Protein AF-A0A3A6N0L5-F1 (afdb_monomer)

Secondary structure (DSSP, 8-state):
-------TTTTTS-TT-GGGGS-TTTHHHHHHHHHHHHHHHHHHHHHHHHHHHHHHHHHHHHHHS----------------------GGGGS--

Structure (mmCIF, N/CA/C/O backbone):
data_AF-A0A3A6N0L5-F1
#
_entry.id   AF-A0A3A6N0L5-F1
#
loop_
_atom_site.group_PDB
_atom_site.id
_atom_site.type_symbol
_atom_site.label_atom_id
_atom_site.label_alt_id
_atom_site.label_comp_id
_atom_site.label_asym_id
_atom_site.label_entity_id
_atom_site.label_seq_id
_atom_site.pdbx_PDB_ins_code
_atom_site.Cartn_x
_atom_site.Cartn_y
_atom_site.Cartn_z
_atom_site.occupancy
_atom_site.B_iso_or_equiv
_atom_site.auth_seq_id
_atom_site.auth_comp_id
_atom_site.auth_asym_id
_atom_site.auth_atom_id
_atom_site.pdbx_PDB_model_num
ATOM 1 N N . MET A 1 1 ? 32.586 -14.638 -23.689 1.00 42.38 1 MET A N 1
ATOM 2 C CA . MET A 1 1 ? 31.280 -14.070 -24.098 1.00 42.38 1 MET A CA 1
ATOM 3 C C . MET A 1 1 ? 31.144 -12.682 -23.485 1.00 42.38 1 MET A C 1
ATOM 5 O O . MET A 1 1 ? 31.077 -12.568 -22.269 1.00 42.38 1 MET A O 1
ATOM 9 N N . VAL A 1 2 ? 31.207 -11.632 -24.305 1.00 38.88 2 VAL A N 1
ATOM 10 C CA . VAL A 1 2 ? 31.141 -10.230 -23.860 1.00 38.88 2 VAL A CA 1
ATOM 11 C C . VAL A 1 2 ? 29.683 -9.893 -23.532 1.00 38.88 2 VAL A C 1
ATOM 13 O O . VAL A 1 2 ? 28.854 -9.839 -24.437 1.00 38.88 2 VAL A O 1
ATOM 16 N N . ARG A 1 3 ? 29.349 -9.697 -22.250 1.00 47.28 3 ARG A N 1
ATOM 17 C CA . ARG A 1 3 ? 27.988 -9.340 -21.807 1.00 47.28 3 ARG A CA 1
ATOM 18 C C . ARG A 1 3 ? 27.738 -7.847 -22.043 1.00 47.28 3 ARG A C 1
ATOM 20 O O . ARG A 1 3 ? 27.867 -7.026 -21.141 1.00 47.28 3 ARG A O 1
ATOM 27 N N . LYS A 1 4 ? 27.452 -7.487 -23.295 1.00 42.94 4 LYS A N 1
ATOM 28 C CA . LYS A 1 4 ? 27.046 -6.131 -23.688 1.00 42.94 4 LYS A CA 1
ATOM 29 C C . LYS A 1 4 ? 25.655 -5.833 -23.109 1.00 42.94 4 LYS A C 1
ATOM 31 O O . LYS A 1 4 ? 24.680 -6.425 -23.550 1.00 42.94 4 LYS A O 1
ATOM 36 N N . GLY A 1 5 ? 25.585 -4.885 -22.172 1.00 50.38 5 GLY A N 1
ATOM 37 C CA . GLY A 1 5 ? 24.371 -4.104 -21.905 1.00 50.38 5 GLY A CA 1
ATOM 38 C C . GLY A 1 5 ? 23.359 -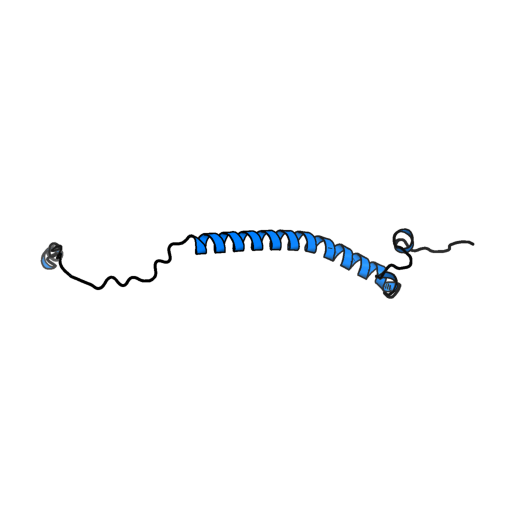4.651 -20.894 1.00 50.38 5 GLY A C 1
ATOM 39 O O . GLY A 1 5 ? 22.174 -4.424 -21.109 1.00 50.38 5 GLY A O 1
ATOM 40 N N . LEU A 1 6 ? 23.774 -5.307 -19.799 1.00 52.16 6 LEU A N 1
ATOM 41 C CA . LEU A 1 6 ? 22.829 -5.566 -18.698 1.00 52.16 6 LEU A CA 1
ATOM 42 C C . LEU A 1 6 ? 22.336 -4.229 -18.123 1.00 52.16 6 LEU A C 1
ATOM 44 O O . LEU A 1 6 ? 23.123 -3.412 -17.631 1.00 52.16 6 LEU A O 1
ATOM 48 N N . LYS A 1 7 ? 21.026 -3.998 -18.199 1.00 63.38 7 LYS A N 1
ATOM 49 C CA . LYS A 1 7 ? 20.364 -2.861 -17.560 1.00 63.38 7 LYS A CA 1
ATOM 50 C C . LYS A 1 7 ? 20.382 -3.098 -16.048 1.00 63.38 7 LYS A C 1
ATOM 52 O O . LYS A 1 7 ? 20.404 -4.229 -15.580 1.00 63.38 7 LYS A O 1
ATOM 57 N N . ARG A 1 8 ? 20.372 -2.025 -15.251 1.00 64.56 8 ARG A N 1
ATOM 58 C CA . ARG A 1 8 ? 20.532 -2.072 -13.778 1.00 64.56 8 ARG A CA 1
ATOM 59 C C . ARG A 1 8 ? 19.633 -3.091 -13.053 1.00 64.56 8 ARG A C 1
ATOM 61 O O . ARG A 1 8 ? 20.038 -3.598 -12.015 1.00 64.56 8 ARG A O 1
ATOM 68 N N . LEU A 1 9 ? 18.443 -3.375 -13.586 1.00 60.62 9 LEU A N 1
ATOM 69 C CA . LEU A 1 9 ? 17.502 -4.356 -13.030 1.00 60.62 9 LEU A CA 1
ATOM 70 C C . LEU A 1 9 ? 17.965 -5.810 -13.232 1.00 60.62 9 LEU A C 1
ATOM 72 O O . LEU A 1 9 ? 17.759 -6.629 -12.342 1.00 60.62 9 LEU A O 1
ATOM 76 N N . ASP A 1 10 ? 18.654 -6.107 -14.338 1.00 61.25 10 ASP A N 1
ATOM 77 C CA . ASP A 1 10 ? 19.158 -7.448 -14.681 1.00 61.25 10 ASP A CA 1
ATOM 78 C C . ASP A 1 10 ? 20.260 -7.913 -13.709 1.00 61.25 10 ASP A C 1
ATOM 80 O O . ASP A 1 10 ? 20.568 -9.095 -13.612 1.00 61.25 10 ASP A O 1
ATOM 84 N N . LEU A 1 11 ? 20.882 -6.971 -12.990 1.00 64.81 11 LEU A N 1
ATOM 85 C CA . LEU A 1 11 ? 21.925 -7.241 -11.996 1.00 64.81 11 LEU A CA 1
ATOM 86 C C . LEU A 1 11 ? 21.365 -7.690 -10.639 1.00 64.81 11 LEU A C 1
ATOM 88 O O . LEU A 1 11 ? 22.098 -8.293 -9.861 1.00 64.81 11 LEU A O 1
ATOM 92 N N . TRP A 1 12 ? 20.107 -7.357 -10.334 1.00 70.69 12 TRP A N 1
ATOM 93 C CA . TRP A 1 12 ? 19.526 -7.522 -8.993 1.00 70.69 12 TRP A CA 1
ATOM 94 C C . TRP A 1 12 ? 18.341 -8.486 -8.951 1.00 70.69 12 TRP A C 1
ATOM 96 O O . TRP A 1 12 ? 17.980 -8.955 -7.874 1.00 70.69 12 TRP A O 1
ATOM 106 N N . LEU A 1 13 ? 17.723 -8.772 -10.096 1.00 77.69 13 LEU A N 1
ATOM 107 C CA . LEU A 1 13 ? 16.541 -9.620 -10.182 1.00 77.69 13 LEU A CA 1
ATOM 108 C C . LEU A 1 13 ? 16.890 -10.942 -10.861 1.00 77.69 13 LEU A C 1
ATOM 110 O O . LEU A 1 13 ? 17.647 -10.980 -11.828 1.00 77.69 13 LEU A O 1
ATOM 114 N N . THR A 1 14 ? 16.329 -12.032 -10.344 1.00 80.19 14 THR A N 1
ATOM 115 C CA . THR A 1 14 ? 16.484 -13.365 -10.933 1.00 80.19 14 THR A CA 1
ATOM 116 C C . THR A 1 14 ? 15.814 -13.435 -12.304 1.00 80.19 14 THR A C 1
ATOM 118 O O . THR A 1 14 ? 14.865 -12.705 -12.581 1.00 80.19 14 THR A O 1
ATOM 121 N N . GLU A 1 15 ? 16.271 -14.344 -13.165 1.00 74.69 15 GL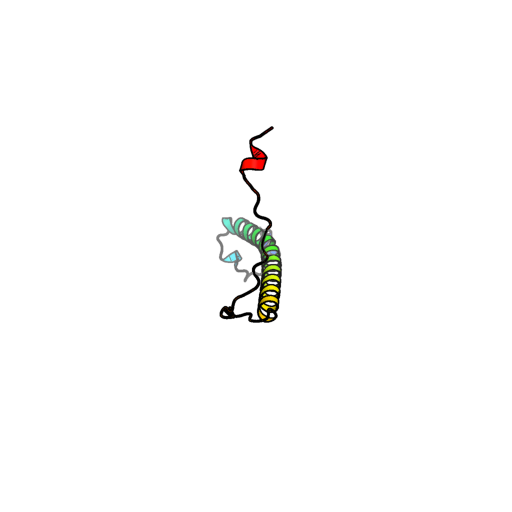U A N 1
ATOM 122 C CA . GLU A 1 15 ? 15.727 -14.526 -14.524 1.00 74.69 15 GLU A CA 1
ATOM 123 C C . GLU A 1 15 ? 14.238 -14.926 -14.532 1.00 74.69 15 GLU A C 1
ATOM 125 O O . GLU A 1 15 ? 13.535 -14.661 -15.499 1.00 74.69 15 GLU A O 1
ATOM 130 N N . ASN A 1 16 ? 13.730 -15.475 -13.422 1.00 80.75 16 ASN A N 1
ATOM 131 C CA . ASN A 1 16 ? 12.323 -15.859 -13.241 1.00 80.75 16 ASN A CA 1
ATOM 132 C C . ASN A 1 16 ? 11.454 -14.751 -12.613 1.00 80.75 16 ASN A C 1
ATOM 134 O O . AS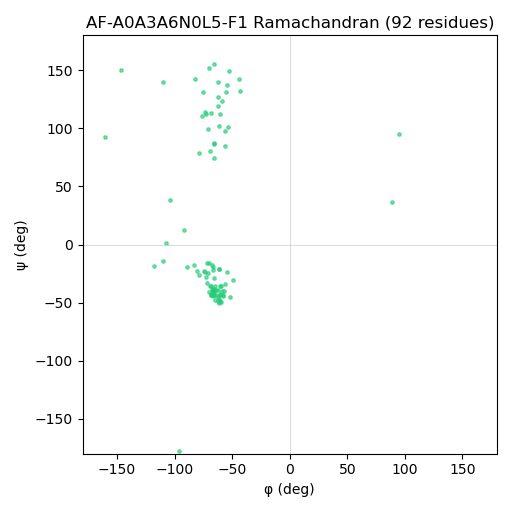N A 1 16 ? 10.358 -15.019 -12.124 1.00 80.75 16 ASN A O 1
ATOM 138 N N . HIS A 1 17 ? 11.947 -13.515 -12.532 1.00 81.62 17 HIS A N 1
ATOM 139 C CA . HIS A 1 17 ? 11.198 -12.431 -11.909 1.00 81.62 17 HIS A CA 1
ATOM 140 C C . HIS A 1 17 ? 10.058 -11.940 -12.820 1.00 81.62 17 HIS A C 1
ATOM 142 O O . HIS A 1 17 ? 10.285 -11.596 -13.976 1.00 81.62 17 HIS A O 1
ATOM 148 N N . TRP A 1 18 ? 8.844 -11.805 -12.275 1.00 88.00 18 TRP A N 1
ATOM 149 C CA . TRP A 1 18 ? 7.627 -11.404 -13.011 1.00 88.00 18 TRP A CA 1
ATOM 150 C C . TRP A 1 18 ? 7.760 -10.084 -13.796 1.00 88.00 18 TRP A C 1
ATOM 152 O O . TRP A 1 18 ? 7.051 -9.839 -14.767 1.00 88.00 18 TRP A O 1
ATOM 162 N N . ILE A 1 19 ? 8.686 -9.203 -13.395 1.00 85.06 19 ILE A N 1
ATOM 163 C CA . ILE A 1 19 ? 8.946 -7.935 -14.101 1.00 85.06 19 ILE A CA 1
ATOM 164 C C . ILE A 1 19 ? 9.414 -8.161 -15.547 1.00 85.06 19 ILE A C 1
ATOM 166 O O . ILE A 1 19 ? 9.319 -7.253 -16.371 1.00 85.06 19 ILE A O 1
ATOM 170 N N . TRP A 1 20 ? 9.940 -9.347 -15.863 1.00 85.44 20 TRP A N 1
ATOM 171 C CA . TRP A 1 20 ? 10.407 -9.681 -17.203 1.00 85.44 20 TRP A CA 1
ATOM 172 C C . TRP A 1 20 ? 9.266 -9.943 -18.184 1.00 85.44 20 TRP A C 1
ATOM 174 O O . TRP A 1 20 ? 9.449 -9.684 -19.375 1.00 85.44 20 TRP A O 1
ATOM 184 N N . ASP A 1 21 ? 8.077 -10.295 -17.689 1.00 88.06 21 ASP A N 1
ATOM 185 C CA . ASP A 1 21 ? 6.853 -10.411 -18.492 1.00 88.06 21 ASP A CA 1
ATOM 186 C C . ASP A 1 21 ? 6.338 -9.037 -18.967 1.00 88.06 21 ASP A C 1
ATOM 188 O O . ASP A 1 21 ? 5.539 -8.931 -19.896 1.00 88.06 21 ASP A O 1
ATOM 192 N N . VAL A 1 22 ? 6.820 -7.951 -18.353 1.00 86.44 22 VAL A N 1
ATOM 193 C CA . VAL A 1 22 ? 6.478 -6.574 -18.726 1.00 86.44 22 VAL A CA 1
ATOM 194 C C . VAL A 1 22 ? 7.338 -6.122 -19.920 1.00 86.44 22 VAL A C 1
ATOM 196 O O . VAL A 1 22 ? 8.540 -6.410 -19.949 1.00 86.44 22 VAL A O 1
ATOM 199 N N . PRO A 1 23 ? 6.793 -5.346 -20.881 1.00 87.19 23 PRO A N 1
ATOM 200 C CA . PRO A 1 23 ? 7.562 -4.811 -22.005 1.00 87.19 23 PRO A CA 1
ATOM 201 C C . PRO A 1 23 ? 8.802 -4.022 -21.567 1.00 87.19 23 PRO A C 1
ATOM 203 O O . PRO A 1 23 ? 8.738 -3.192 -20.657 1.00 87.19 23 PRO A O 1
ATOM 206 N N . GLU A 1 24 ? 9.930 -4.239 -22.249 1.00 78.38 24 GLU A N 1
ATOM 207 C CA . GLU A 1 24 ? 11.261 -3.767 -21.837 1.00 78.38 24 GLU A CA 1
ATOM 208 C C . GLU A 1 24 ? 11.354 -2.244 -21.613 1.00 78.38 24 GLU A C 1
ATOM 210 O O . GLU A 1 24 ? 12.041 -1.794 -20.696 1.00 78.38 24 GLU A O 1
ATOM 215 N N . GLY A 1 25 ? 10.619 -1.443 -22.393 1.00 82.56 25 GLY A N 1
ATOM 216 C CA . GLY A 1 25 ? 10.557 0.017 -22.239 1.00 82.56 25 GLY A CA 1
ATOM 217 C C . GLY A 1 25 ? 9.773 0.502 -21.011 1.00 82.56 25 GLY A C 1
ATOM 218 O O . GLY A 1 25 ? 9.922 1.650 -20.600 1.00 82.56 25 GLY A O 1
ATOM 219 N N . SER A 1 26 ? 8.962 -0.362 -20.397 1.00 84.06 26 SER A N 1
ATOM 220 C CA . SER A 1 26 ? 8.060 -0.016 -19.290 1.00 84.06 26 SER A CA 1
ATOM 221 C C . SER A 1 26 ? 8.483 -0.610 -17.946 1.00 84.06 26 SER A C 1
ATOM 223 O O . SER A 1 26 ? 8.004 -0.148 -16.911 1.00 84.06 26 SER A O 1
ATOM 225 N N . ARG A 1 27 ? 9.405 -1.583 -17.927 1.00 86.94 27 ARG A N 1
ATOM 226 C CA . ARG A 1 27 ? 9.845 -2.295 -16.708 1.00 86.94 27 ARG A CA 1
ATOM 227 C C . ARG A 1 27 ? 10.272 -1.358 -15.582 1.00 86.94 27 ARG A C 1
ATOM 229 O O . ARG A 1 27 ? 9.829 -1.524 -14.454 1.00 86.94 27 ARG A O 1
ATOM 236 N N . THR A 1 28 ? 11.065 -0.330 -15.887 1.00 82.31 28 THR A N 1
ATOM 237 C CA . THR A 1 28 ? 11.528 0.650 -14.888 1.00 82.31 28 THR A CA 1
ATOM 238 C C . THR A 1 28 ? 10.375 1.454 -14.288 1.00 82.31 28 THR A C 1
ATOM 240 O O . THR A 1 28 ? 10.361 1.710 -13.087 1.00 82.31 28 THR A O 1
ATOM 243 N N . VAL A 1 29 ? 9.390 1.834 -15.107 1.00 85.31 29 VAL A N 1
ATOM 244 C CA . VAL A 1 29 ? 8.207 2.581 -14.652 1.00 85.31 29 VAL A CA 1
ATOM 245 C C . VAL A 1 29 ? 7.336 1.698 -13.763 1.00 85.31 29 VAL A C 1
ATOM 247 O O . VAL A 1 29 ? 6.889 2.143 -12.709 1.00 85.31 29 VAL A O 1
ATOM 250 N N . VAL A 1 30 ? 7.129 0.441 -14.158 1.00 85.12 30 VAL A N 1
ATOM 251 C CA . VAL A 1 30 ? 6.362 -0.528 -13.370 1.00 85.12 30 VAL A CA 1
ATOM 252 C C . VAL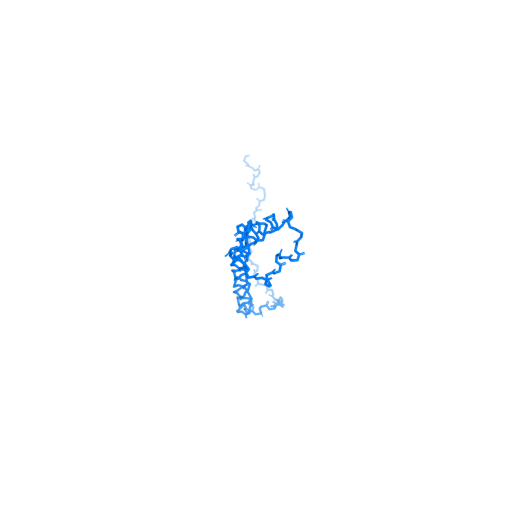 A 1 30 ? 7.071 -0.830 -12.050 1.00 85.12 30 VAL A C 1
ATOM 254 O O . VAL A 1 30 ? 6.445 -0.722 -11.002 1.00 85.12 30 VAL A O 1
ATOM 257 N N . ALA A 1 31 ? 8.375 -1.111 -12.071 1.00 83.69 31 ALA A N 1
ATOM 258 C CA . ALA A 1 31 ? 9.159 -1.355 -10.862 1.00 83.69 31 ALA A CA 1
ATOM 259 C C . ALA A 1 31 ? 9.109 -0.161 -9.897 1.00 83.69 31 ALA A C 1
ATOM 261 O O . ALA A 1 31 ? 8.894 -0.345 -8.702 1.00 83.69 31 ALA A O 1
ATOM 262 N N . LYS A 1 32 ? 9.234 1.069 -10.417 1.00 83.88 32 LYS A N 1
ATOM 263 C CA . LYS A 1 32 ? 9.119 2.288 -9.610 1.00 83.88 32 LYS A CA 1
ATOM 264 C C . LYS A 1 32 ? 7.741 2.407 -8.956 1.00 83.88 32 LYS A C 1
ATOM 266 O O . LYS A 1 32 ? 7.678 2.584 -7.747 1.00 83.88 32 LYS A O 1
ATOM 271 N N . LYS A 1 33 ? 6.657 2.226 -9.719 1.00 85.56 33 LYS A N 1
ATOM 272 C CA . LYS A 1 33 ? 5.287 2.246 -9.177 1.00 85.56 33 LYS A CA 1
ATOM 273 C C . LYS A 1 33 ? 5.075 1.183 -8.101 1.00 85.56 33 LYS A C 1
ATOM 275 O O . LYS A 1 33 ? 4.442 1.451 -7.093 1.00 85.56 33 LYS A O 1
ATOM 280 N N . TRP A 1 34 ? 5.621 -0.014 -8.288 1.00 81.62 34 TRP A N 1
ATOM 281 C CA . TRP A 1 34 ? 5.520 -1.088 -7.300 1.00 81.62 34 TRP A CA 1
ATOM 282 C C . TRP A 1 34 ? 6.281 -0.793 -6.006 1.00 81.62 34 TRP A C 1
ATOM 284 O O . TRP A 1 34 ? 5.785 -1.095 -4.924 1.00 81.62 34 TRP A O 1
ATOM 294 N N . LEU A 1 35 ? 7.458 -0.174 -6.100 1.00 78.25 35 LEU A N 1
ATOM 295 C CA . LEU A 1 35 ? 8.194 0.297 -4.925 1.00 78.25 35 LEU A CA 1
ATOM 296 C C . LEU A 1 35 ? 7.448 1.434 -4.216 1.00 78.25 35 LEU A C 1
ATOM 298 O O . LEU A 1 35 ? 7.374 1.446 -2.991 1.00 78.25 35 LEU A O 1
ATOM 302 N N . GLU A 1 36 ? 6.842 2.345 -4.978 1.00 80.75 36 GLU A N 1
ATOM 303 C CA . GLU A 1 36 ? 5.992 3.415 -4.448 1.00 80.75 36 GLU A CA 1
ATOM 304 C C . GLU A 1 36 ? 4.712 2.885 -3.792 1.00 80.75 36 GLU A C 1
ATOM 306 O O . GLU A 1 36 ? 4.230 3.521 -2.866 1.00 80.75 36 GLU A O 1
ATOM 311 N N . LEU A 1 37 ? 4.179 1.736 -4.226 1.00 73.44 37 LEU A N 1
ATOM 312 C CA . LEU A 1 37 ? 3.008 1.083 -3.625 1.00 73.44 37 LEU A CA 1
ATOM 313 C C . LEU A 1 37 ? 3.331 0.313 -2.338 1.00 73.44 37 LEU A C 1
ATOM 315 O O . LEU A 1 37 ? 2.455 0.189 -1.489 1.00 73.44 37 LEU A O 1
ATOM 319 N N . LYS A 1 38 ? 4.570 -0.162 -2.154 1.00 65.62 38 LYS A N 1
ATOM 320 C CA . LYS A 1 38 ? 4.970 -0.851 -0.914 1.00 65.62 38 LYS A CA 1
ATOM 321 C C . LYS A 1 38 ? 5.026 0.070 0.308 1.00 65.62 38 LYS A C 1
ATOM 323 O O . LYS A 1 38 ? 4.674 -0.345 1.406 1.00 65.62 38 LYS A O 1
ATOM 328 N N . ALA A 1 39 ? 5.440 1.322 0.128 1.00 60.94 39 ALA A N 1
ATOM 329 C CA . ALA A 1 39 ? 5.483 2.296 1.219 1.00 60.94 39 ALA A CA 1
ATOM 330 C C . ALA A 1 39 ? 4.099 2.590 1.853 1.00 60.94 39 ALA A C 1
ATOM 332 O O . ALA A 1 39 ? 3.987 2.575 3.077 1.00 60.94 39 ALA A O 1
ATOM 333 N N . PRO A 1 40 ? 3.018 2.836 1.086 1.00 67.88 40 PRO A N 1
ATOM 334 C CA . PRO A 1 40 ? 1.697 3.059 1.656 1.00 67.88 40 PRO A CA 1
ATOM 335 C C . PRO A 1 40 ? 1.040 1.782 2.192 1.00 67.88 40 PRO A C 1
ATOM 337 O O . PRO A 1 40 ? 0.185 1.907 3.063 1.00 67.88 40 PRO A O 1
ATOM 340 N N . THR A 1 41 ? 1.407 0.576 1.735 1.00 71.56 41 THR A N 1
ATOM 341 C CA . THR A 1 41 ? 0.800 -0.663 2.259 1.00 71.56 41 THR A CA 1
ATOM 342 C C . THR A 1 41 ? 1.159 -0.926 3.716 1.00 71.56 41 THR A C 1
ATOM 344 O O . THR A 1 41 ? 0.264 -1.260 4.480 1.00 71.56 41 THR A O 1
ATOM 347 N N . GLU A 1 42 ? 2.401 -0.676 4.140 1.00 73.44 42 GLU A N 1
ATOM 348 C CA . GLU A 1 42 ? 2.805 -0.863 5.547 1.00 73.44 42 GLU A CA 1
ATOM 349 C C . GLU A 1 42 ? 2.036 0.091 6.478 1.00 73.44 42 GLU A C 1
ATOM 351 O O . GLU A 1 42 ? 1.472 -0.312 7.493 1.00 73.44 42 GLU A O 1
ATOM 356 N N . VAL A 1 43 ? 1.901 1.357 6.072 1.00 76.44 43 VAL A N 1
ATOM 357 C CA . VAL A 1 43 ? 1.127 2.362 6.819 1.00 76.44 43 VAL A CA 1
ATOM 358 C C . VAL A 1 43 ? -0.366 2.011 6.860 1.00 76.44 43 VAL A C 1
ATOM 360 O O . VAL A 1 43 ? -1.049 2.274 7.854 1.00 76.44 43 VAL A O 1
ATOM 363 N N . LEU A 1 44 ? -0.904 1.439 5.780 1.00 78.56 44 LEU A N 1
ATOM 364 C CA . LEU A 1 44 ? -2.296 0.993 5.725 1.00 78.56 44 LEU A CA 1
ATOM 365 C C . LEU A 1 44 ? -2.534 -0.233 6.611 1.00 78.56 44 LEU A C 1
ATOM 367 O O . LEU A 1 44 ? -3.543 -0.265 7.311 1.00 78.56 44 LEU A O 1
ATOM 371 N N . GLU A 1 45 ? -1.612 -1.193 6.632 1.00 86.06 45 GLU A N 1
ATOM 372 C CA . GLU A 1 45 ? -1.671 -2.374 7.500 1.00 86.06 45 GLU A CA 1
ATOM 373 C C . GLU A 1 45 ? -1.635 -1.983 8.983 1.00 86.06 45 GLU A C 1
ATOM 375 O O . GLU A 1 45 ? -2.475 -2.437 9.762 1.00 86.06 45 GLU A O 1
ATOM 380 N N . GLU A 1 46 ? -0.747 -1.065 9.374 1.00 84.00 46 GLU A N 1
ATOM 381 C CA . GLU A 1 46 ? -0.696 -0.548 10.747 1.00 84.00 46 GLU A CA 1
ATOM 382 C C . GLU A 1 46 ? -2.001 0.149 11.153 1.00 84.00 46 GLU A C 1
ATOM 384 O O . GLU A 1 46 ? -2.518 -0.054 12.258 1.00 84.00 46 GLU A O 1
ATOM 389 N N . ARG A 1 47 ? -2.566 0.961 10.252 1.00 86.12 47 ARG A N 1
ATOM 390 C CA . ARG A 1 47 ? -3.843 1.648 10.485 1.00 86.12 47 ARG A CA 1
ATOM 391 C C . ARG A 1 47 ? -5.011 0.676 10.589 1.00 86.12 47 ARG A C 1
ATOM 393 O O . ARG A 1 47 ? -5.863 0.869 11.455 1.00 86.12 47 ARG A O 1
ATOM 400 N N . LEU A 1 48 ? -5.046 -0.356 9.749 1.00 91.62 48 LEU A N 1
ATOM 401 C CA . LEU A 1 48 ? -6.056 -1.411 9.821 1.00 91.62 48 LEU A CA 1
ATOM 402 C C . LEU A 1 48 ? -5.962 -2.157 11.154 1.00 91.62 48 LEU A C 1
ATOM 404 O O . LEU A 1 48 ? -6.959 -2.233 11.867 1.00 91.62 48 LEU A O 1
ATOM 408 N N . ALA A 1 49 ? -4.762 -2.572 11.565 1.00 92.06 49 ALA A N 1
ATOM 409 C CA . ALA A 1 49 ? -4.556 -3.237 12.850 1.00 92.06 49 ALA A CA 1
ATOM 410 C C . ALA A 1 49 ? -4.961 -2.353 14.049 1.00 92.06 49 ALA A C 1
ATOM 412 O O . ALA A 1 49 ? -5.475 -2.844 15.059 1.00 92.06 49 ALA A O 1
ATOM 413 N N . ALA A 1 50 ? -4.742 -1.036 13.968 1.00 90.56 50 ALA A N 1
ATOM 414 C CA . ALA A 1 50 ? -5.186 -0.095 14.995 1.00 90.56 50 ALA A CA 1
ATOM 415 C C . ALA A 1 50 ? -6.720 0.025 15.053 1.00 90.56 50 ALA A C 1
ATOM 417 O O . ALA A 1 50 ? -7.289 0.051 16.148 1.00 90.56 50 ALA A O 1
ATOM 418 N N . LEU A 1 51 ? -7.387 0.068 13.895 1.00 91.56 51 LEU A N 1
ATOM 419 C CA . LEU A 1 51 ? -8.847 0.110 13.801 1.00 91.56 51 LEU A CA 1
ATOM 420 C C . LEU A 1 51 ? -9.485 -1.187 14.306 1.00 91.56 51 LEU A C 1
ATOM 422 O O . LEU A 1 51 ? -10.411 -1.119 15.109 1.00 91.56 51 LEU A O 1
ATOM 426 N N . GLU A 1 52 ? -8.956 -2.350 13.930 1.00 94.19 52 GLU A N 1
ATOM 427 C CA . GLU A 1 52 ? -9.423 -3.653 14.421 1.00 94.19 52 GLU A CA 1
ATOM 428 C C . GLU A 1 52 ? -9.343 -3.741 15.950 1.00 94.19 52 GLU A C 1
ATOM 430 O O . GLU A 1 52 ? -10.308 -4.125 16.611 1.00 94.19 52 GLU A O 1
ATOM 435 N N . LYS A 1 53 ? -8.231 -3.289 16.547 1.00 91.69 53 LYS A N 1
ATOM 436 C CA . LYS A 1 53 ? -8.091 -3.214 18.011 1.00 91.69 53 LYS A CA 1
ATOM 437 C C . LYS A 1 53 ? -9.098 -2.258 18.647 1.00 91.69 53 LYS A C 1
ATOM 439 O O . LYS A 1 53 ? -9.587 -2.531 19.743 1.00 91.69 53 LYS A O 1
ATOM 444 N N . ALA A 1 54 ? -9.379 -1.123 18.010 1.00 89.31 54 ALA A N 1
ATOM 445 C CA . ALA A 1 54 ? -10.366 -0.172 18.510 1.00 89.31 54 ALA A CA 1
ATOM 446 C C . ALA A 1 54 ? -11.780 -0.768 18.474 1.00 89.31 54 ALA A C 1
ATOM 448 O O . ALA A 1 54 ? -12.504 -0.651 19.462 1.00 89.31 54 ALA A O 1
ATOM 449 N N . VAL A 1 55 ? -12.140 -1.451 17.383 1.00 91.25 55 VAL A N 1
ATOM 450 C CA . VAL A 1 55 ? -13.420 -2.158 17.238 1.00 91.25 55 VAL A CA 1
ATOM 451 C C . VAL A 1 55 ? -13.556 -3.249 18.294 1.00 91.25 55 VAL A C 1
ATOM 453 O O . VAL A 1 55 ? -14.519 -3.212 19.054 1.00 91.25 55 VAL A O 1
ATOM 456 N N . ALA A 1 56 ? -12.554 -4.115 18.458 1.00 90.06 56 ALA A N 1
ATOM 457 C CA . ALA A 1 56 ? -12.580 -5.171 19.471 1.00 90.06 56 ALA A CA 1
ATOM 458 C C . ALA A 1 56 ? -12.776 -4.618 20.898 1.00 90.06 56 ALA A C 1
ATOM 460 O O . ALA A 1 56 ? -13.540 -5.163 21.694 1.00 90.06 56 ALA A O 1
ATOM 461 N N . ARG A 1 57 ? -12.136 -3.485 21.228 1.00 89.31 57 ARG A N 1
ATOM 462 C CA . ARG A 1 57 ? -12.344 -2.802 22.519 1.00 89.31 57 ARG A CA 1
ATOM 463 C C . ARG A 1 57 ? -13.758 -2.246 22.668 1.00 89.31 57 ARG A C 1
ATOM 465 O O . ARG A 1 57 ? -14.287 -2.245 23.776 1.00 89.31 57 ARG A O 1
ATOM 472 N N . MET A 1 58 ? -14.343 -1.713 21.596 1.00 85.75 58 MET A N 1
ATOM 473 C CA . MET A 1 58 ? -15.716 -1.206 21.618 1.00 85.75 58 MET A CA 1
ATOM 474 C C . MET A 1 58 ? -16.720 -2.345 21.787 1.00 85.75 58 MET A C 1
ATOM 476 O O . MET A 1 58 ? -17.613 -2.226 22.617 1.00 85.75 58 MET A O 1
ATOM 480 N N . GLU A 1 59 ? -16.535 -3.459 21.081 1.00 87.94 59 GLU A N 1
ATOM 481 C CA . GLU A 1 59 ? -17.362 -4.662 21.218 1.00 87.94 59 GLU A CA 1
ATOM 482 C C . GLU A 1 59 ? -17.291 -5.243 22.631 1.00 87.94 59 GLU A C 1
ATOM 484 O O . GLU A 1 59 ? -18.328 -5.550 23.218 1.00 87.94 59 GLU A O 1
ATOM 489 N N . GLN A 1 60 ? -16.093 -5.316 23.219 1.00 83.88 60 GLN A N 1
ATOM 490 C CA . GLN A 1 60 ? -15.925 -5.762 24.601 1.00 83.88 60 GLN A CA 1
ATOM 491 C C . GLN A 1 60 ? -16.692 -4.861 25.579 1.00 83.88 60 GLN A C 1
ATOM 493 O O . GLN A 1 60 ? -17.475 -5.354 26.388 1.00 83.88 60 GLN A O 1
ATOM 498 N N . LYS A 1 61 ? -16.532 -3.537 25.465 1.00 80.69 61 LYS A N 1
ATOM 499 C CA . LYS A 1 61 ? -17.278 -2.575 26.290 1.00 80.69 61 LYS A CA 1
ATOM 500 C C . LYS A 1 61 ? -18.788 -2.701 26.102 1.00 80.69 61 LYS A C 1
ATOM 502 O O . LYS A 1 61 ? -19.531 -2.531 27.061 1.00 80.69 61 LYS A O 1
ATOM 507 N N . LEU A 1 62 ? -19.244 -2.995 24.885 1.00 77.56 62 LEU A N 1
ATOM 508 C CA . LEU A 1 62 ? -20.661 -3.194 24.595 1.00 77.56 62 LEU A CA 1
ATOM 509 C C . LEU A 1 62 ? -21.206 -4.479 25.235 1.00 77.56 62 LEU A C 1
ATOM 511 O O . LEU A 1 62 ? -22.351 -4.502 25.673 1.00 77.56 62 LEU A O 1
ATOM 515 N N . GLY A 1 63 ? -20.391 -5.535 25.301 1.00 77.19 63 GLY A N 1
ATOM 516 C CA . GLY A 1 63 ? -20.732 -6.785 25.983 1.00 77.19 63 GLY A CA 1
ATOM 517 C C . GLY A 1 63 ? -20.723 -6.678 27.512 1.00 77.19 63 GLY A C 1
ATOM 518 O O . GLY A 1 63 ? -21.457 -7.408 28.174 1.00 77.19 63 GLY A O 1
ATOM 519 N N . GLU A 1 64 ? -19.916 -5.769 28.063 1.00 72.38 64 GLU A N 1
ATOM 520 C CA . GLU A 1 64 ? -19.830 -5.477 29.502 1.00 72.38 64 GLU A CA 1
ATOM 521 C C . GLU A 1 64 ? -20.915 -4.505 29.990 1.00 72.38 64 GLU A C 1
ATOM 523 O O . GLU A 1 64 ? -21.180 -4.440 31.193 1.00 72.38 64 GLU A O 1
ATOM 528 N N . LEU A 1 65 ? -21.564 -3.761 29.085 1.00 65.25 65 LEU A N 1
ATOM 529 C CA . LEU A 1 65 ? -22.717 -2.945 29.450 1.00 65.25 65 LEU A CA 1
ATOM 530 C C . LEU A 1 65 ? -23.837 -3.867 29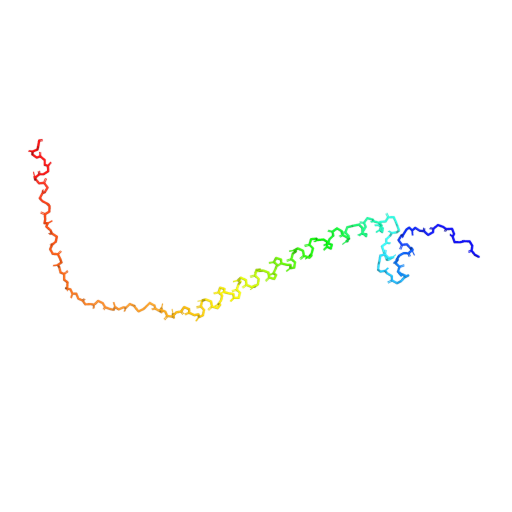.955 1.00 65.25 65 LEU A C 1
ATOM 532 O O . LEU A 1 65 ? -24.218 -4.812 29.251 1.00 65.25 65 LEU A O 1
ATOM 536 N N . PRO A 1 66 ? -24.399 -3.612 31.154 1.00 59.06 66 PRO A N 1
ATOM 537 C CA . PRO A 1 66 ? -25.589 -4.321 31.576 1.00 59.06 66 PRO A CA 1
ATOM 538 C C . PRO A 1 66 ? -26.645 -4.109 30.495 1.00 59.06 66 PRO A C 1
ATOM 540 O O . PRO A 1 66 ? -26.862 -2.988 30.031 1.00 59.06 66 PRO A O 1
ATOM 543 N N . LYS A 1 67 ? -27.281 -5.203 30.066 1.00 63.12 67 LYS A N 1
ATOM 544 C CA . LYS A 1 67 ? -28.483 -5.151 29.234 1.00 63.12 67 LYS A CA 1
ATOM 545 C C . LYS A 1 67 ? -29.595 -4.527 30.073 1.00 63.12 67 LYS A C 1
ATOM 547 O O . LYS A 1 67 ? -30.489 -5.224 30.540 1.00 63.12 67 LYS A O 1
ATOM 552 N N . GLU A 1 68 ? -29.534 -3.220 30.279 1.00 55.09 68 GLU A N 1
ATOM 553 C CA . GLU A 1 68 ? -30.692 -2.428 30.644 1.00 55.09 68 GLU A CA 1
ATOM 554 C C . GLU A 1 68 ? -31.576 -2.407 29.399 1.00 55.09 68 GLU A C 1
ATOM 556 O O . GLU A 1 68 ? -31.563 -1.494 28.575 1.00 55.09 68 GLU A O 1
ATOM 561 N N . GLY A 1 69 ? -32.314 -3.506 29.223 1.00 50.69 69 GLY A N 1
ATOM 562 C CA . GLY A 1 69 ? -33.556 -3.448 28.482 1.00 50.69 69 GLY A CA 1
ATOM 563 C C . GLY A 1 69 ? -34.413 -2.342 29.100 1.00 50.69 69 GLY A C 1
ATOM 564 O O . GLY A 1 69 ? -34.294 -2.086 30.302 1.00 50.69 69 GLY A O 1
ATOM 565 N N . PRO A 1 70 ? -35.255 -1.665 28.309 1.00 49.56 70 PRO A N 1
ATOM 566 C CA . PRO A 1 70 ? -36.144 -0.647 28.830 1.00 49.56 70 PRO A CA 1
ATOM 567 C C . PRO A 1 70 ? -37.158 -1.332 29.749 1.00 49.56 70 PRO A C 1
ATOM 569 O O . PRO A 1 70 ? -38.242 -1.731 29.326 1.00 49.56 70 PRO A O 1
ATOM 572 N N . GLU A 1 71 ? -36.812 -1.490 31.026 1.00 49.28 71 GLU A N 1
ATOM 573 C CA . GLU A 1 71 ? -37.798 -1.650 32.076 1.00 49.28 71 GLU A CA 1
ATOM 574 C C . GLU A 1 71 ? -38.550 -0.324 32.141 1.00 49.28 71 GLU A C 1
ATOM 576 O O . GLU A 1 71 ? -38.228 0.583 32.909 1.00 49.28 71 GLU A O 1
ATOM 581 N N . HIS A 1 72 ? -39.584 -0.212 31.306 1.00 48.69 72 HIS A N 1
ATOM 582 C CA . HIS A 1 72 ? -40.750 0.587 31.626 1.00 48.69 72 HIS A CA 1
ATOM 583 C C . HIS A 1 72 ? -41.288 0.064 32.962 1.00 48.69 72 HIS A C 1
ATOM 585 O O . HIS A 1 72 ? -42.172 -0.795 33.015 1.00 48.69 72 HIS A O 1
ATOM 591 N N . LYS A 1 73 ? -40.722 0.568 34.063 1.00 45.88 73 LYS A N 1
ATOM 592 C CA . LYS A 1 73 ? -41.361 0.518 35.367 1.00 45.88 73 LYS A CA 1
ATOM 593 C C . LYS A 1 73 ? -42.646 1.311 35.225 1.00 45.88 73 LYS A C 1
ATOM 595 O O . LYS A 1 73 ? -42.637 2.536 35.135 1.00 45.88 73 LYS A O 1
ATOM 600 N N . LYS A 1 74 ? -43.726 0.543 35.103 1.00 44.97 74 LYS A N 1
ATOM 601 C CA . LYS A 1 74 ? -45.106 0.988 35.218 1.00 44.97 74 LYS A CA 1
ATOM 602 C C . LYS A 1 74 ? -45.215 1.935 36.410 1.00 44.97 74 LYS A C 1
ATOM 604 O O . LYS A 1 74 ? -44.673 1.668 37.480 1.00 44.97 74 LYS A O 1
ATOM 609 N N . GLU A 1 75 ? -45.872 3.048 36.136 1.00 49.06 75 GLU A N 1
ATOM 610 C CA . GLU A 1 75 ? -46.277 4.095 37.061 1.00 49.06 75 GLU A CA 1
ATOM 611 C C . GLU A 1 75 ? -46.867 3.511 38.347 1.00 49.06 75 GLU A C 1
ATOM 613 O O . GLU A 1 75 ? -47.649 2.570 38.272 1.00 49.06 75 GLU A O 1
ATOM 618 N N . GLU A 1 76 ? -46.581 4.133 39.491 1.00 45.00 76 GLU A N 1
ATOM 619 C CA . GLU A 1 76 ? -47.642 4.522 40.422 1.00 45.00 76 GLU A CA 1
ATOM 620 C C . GLU A 1 76 ? -47.269 5.833 41.147 1.00 45.00 76 GLU A C 1
ATOM 622 O O . GLU A 1 76 ? -46.084 6.165 41.273 1.00 45.00 76 GLU A O 1
ATOM 627 N N . PRO A 1 77 ? -48.279 6.642 41.523 1.00 49.72 77 PRO A N 1
ATOM 628 C CA . PRO A 1 77 ? -48.167 8.089 41.642 1.00 49.72 77 PRO A CA 1
ATOM 629 C C . PRO A 1 77 ? -47.870 8.541 43.080 1.00 49.72 77 PRO A C 1
ATOM 631 O O . PRO A 1 77 ? -47.804 7.749 44.015 1.00 49.72 77 PRO A O 1
ATOM 634 N N . SER A 1 78 ? -47.802 9.861 43.261 1.00 50.03 78 SER A N 1
ATOM 635 C CA . SER A 1 78 ? -47.764 10.596 44.536 1.00 50.03 78 SER A CA 1
ATOM 636 C C . SER A 1 78 ? -46.375 10.966 45.077 1.00 50.03 78 SER A C 1
ATOM 638 O O . SER A 1 78 ? -45.709 10.261 45.829 1.00 50.03 78 SER A O 1
ATOM 640 N N . ARG A 1 79 ? -45.984 12.199 44.751 1.00 45.94 79 ARG A N 1
ATOM 641 C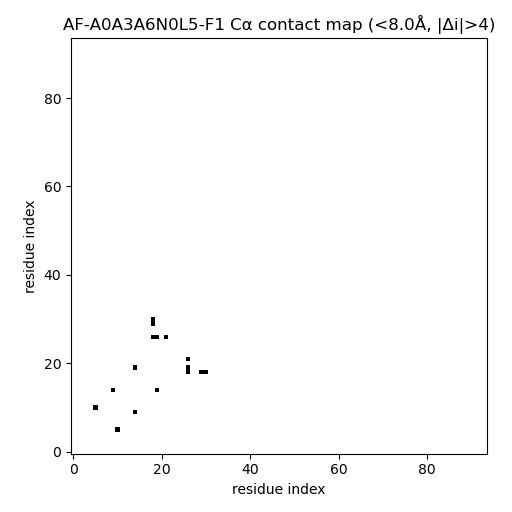 CA . ARG A 1 79 ? -45.664 13.231 45.745 1.00 45.94 79 ARG A CA 1
ATOM 642 C C . ARG A 1 79 ? -45.754 14.572 45.033 1.00 45.94 79 ARG A C 1
ATOM 644 O O . ARG A 1 79 ? -44.794 15.027 44.417 1.00 45.94 79 ARG A O 1
ATOM 651 N N . GLU A 1 80 ? -46.933 15.184 45.100 1.00 56.00 80 GLU A N 1
ATOM 652 C CA . GLU A 1 80 ? -47.102 16.600 44.789 1.00 56.00 80 GLU A CA 1
ATOM 653 C C . GLU A 1 80 ? -46.154 17.398 45.690 1.00 56.00 80 GLU A C 1
ATOM 655 O O . GLU A 1 80 ? -46.434 17.669 46.858 1.00 56.00 80 GLU A O 1
ATOM 660 N N . LYS A 1 81 ? -44.992 17.776 45.161 1.00 56.84 81 LYS A N 1
ATOM 661 C CA . LYS A 1 81 ? -44.280 18.927 45.698 1.00 56.84 81 LYS A CA 1
ATOM 662 C C . LYS A 1 81 ? -45.111 20.127 45.268 1.00 56.84 81 LYS A C 1
ATOM 664 O O . LYS A 1 81 ? -45.027 20.532 44.113 1.00 56.84 81 LYS A O 1
ATOM 669 N N . LYS A 1 82 ? -45.947 20.656 46.168 1.00 56.69 82 LYS A N 1
ATOM 670 C CA . LYS A 1 82 ? -46.561 21.976 45.988 1.00 56.69 82 LYS A CA 1
ATOM 671 C C . LYS A 1 82 ? -45.429 22.971 45.730 1.00 56.69 82 LYS A C 1
ATOM 673 O O . LYS A 1 82 ? -44.713 23.343 46.656 1.00 56.69 82 LYS A O 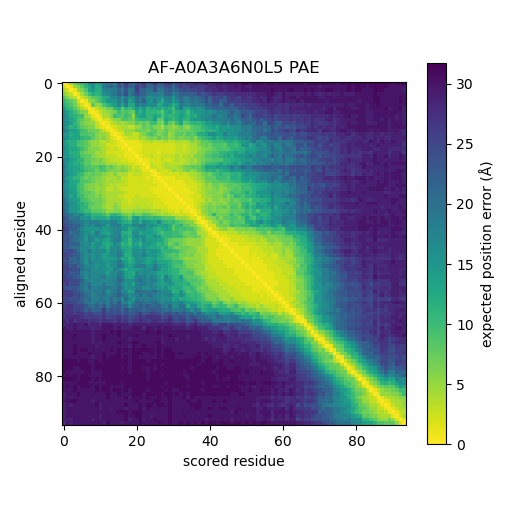1
ATOM 678 N N . ALA A 1 83 ? -45.225 23.345 44.471 1.00 61.62 83 ALA A N 1
ATOM 679 C CA . ALA A 1 83 ? -44.459 24.535 44.150 1.00 61.62 83 ALA A CA 1
ATOM 680 C C . ALA A 1 83 ? -45.216 25.732 44.751 1.00 61.62 83 ALA A C 1
ATOM 682 O O . ALA A 1 83 ? -46.452 25.728 44.714 1.00 61.62 83 ALA A O 1
ATOM 683 N N . PRO A 1 84 ? -44.537 26.731 45.339 1.00 63.75 84 PRO A N 1
ATOM 684 C CA . PRO A 1 84 ? -45.221 27.958 45.712 1.00 63.75 84 PRO A CA 1
ATOM 685 C C . PRO A 1 84 ? -45.827 28.553 44.438 1.00 63.75 84 PRO A C 1
ATOM 687 O O . PRO A 1 84 ? -45.123 28.745 43.446 1.00 63.75 84 PRO A O 1
ATOM 690 N N . ALA A 1 85 ? -47.142 28.771 44.446 1.00 69.81 85 ALA A N 1
ATOM 691 C CA . ALA A 1 85 ? -47.820 29.464 43.364 1.00 69.81 85 ALA A CA 1
ATOM 692 C C . ALA A 1 85 ? -47.215 30.869 43.272 1.00 69.81 85 ALA A C 1
ATOM 694 O O . ALA A 1 85 ? -47.325 31.656 44.210 1.00 69.81 85 ALA A O 1
ATOM 695 N N . ILE A 1 86 ? -46.505 31.147 42.180 1.00 67.19 86 ILE A N 1
ATOM 696 C CA . ILE A 1 86 ? -46.026 32.494 41.882 1.00 67.19 86 ILE A CA 1
ATOM 697 C C . ILE A 1 86 ? -47.262 33.278 41.454 1.00 67.19 86 ILE A C 1
ATOM 699 O O . ILE A 1 86 ? -47.855 32.960 40.424 1.00 67.19 86 ILE A O 1
ATOM 703 N N . ASP A 1 87 ? -47.671 34.246 42.269 1.00 74.31 87 ASP A N 1
ATOM 704 C CA . ASP A 1 87 ? -48.778 35.139 41.947 1.00 74.31 87 ASP A CA 1
ATOM 705 C C . ASP A 1 87 ? -48.319 36.149 40.877 1.00 74.31 87 ASP A C 1
ATOM 707 O O . ASP A 1 87 ? -47.414 36.948 41.147 1.00 74.31 87 ASP A O 1
ATOM 711 N N . PRO A 1 88 ? -48.874 36.112 39.651 1.00 67.44 88 PRO A N 1
ATOM 712 C CA . PRO A 1 88 ? -48.463 37.021 38.590 1.00 67.44 88 PRO A CA 1
ATOM 713 C C . PRO A 1 88 ? -48.826 38.483 38.884 1.00 67.44 88 PRO A C 1
ATOM 715 O O . PRO A 1 88 ? -48.171 39.371 38.343 1.00 67.44 88 PRO A O 1
ATOM 718 N N . GLU A 1 89 ? -49.801 38.770 39.756 1.00 70.12 89 GLU A N 1
ATOM 719 C CA . GLU A 1 89 ? -50.174 40.155 40.088 1.00 70.12 89 GLU A CA 1
ATOM 720 C C . GLU A 1 89 ? -49.112 40.870 40.934 1.00 70.12 89 GLU A C 1
ATOM 722 O O . GLU A 1 89 ? -48.967 42.092 40.852 1.00 70.12 89 GLU A O 1
ATOM 727 N N . ALA A 1 90 ? -48.291 40.120 41.674 1.00 68.19 90 ALA A N 1
ATOM 728 C CA . ALA A 1 90 ? -47.162 40.673 42.419 1.00 68.19 90 ALA A CA 1
ATOM 729 C C . ALA A 1 90 ? -46.047 41.217 41.503 1.00 68.19 90 ALA A C 1
ATOM 731 O O . ALA A 1 90 ? -45.202 41.987 41.957 1.00 68.19 90 ALA A O 1
ATOM 732 N N . PHE A 1 91 ? -46.028 40.827 40.223 1.00 60.72 91 PHE A N 1
ATOM 733 C CA . PHE A 1 91 ? -44.963 41.187 39.284 1.00 60.72 91 PHE A CA 1
ATOM 734 C C . PHE A 1 91 ? -45.219 42.506 38.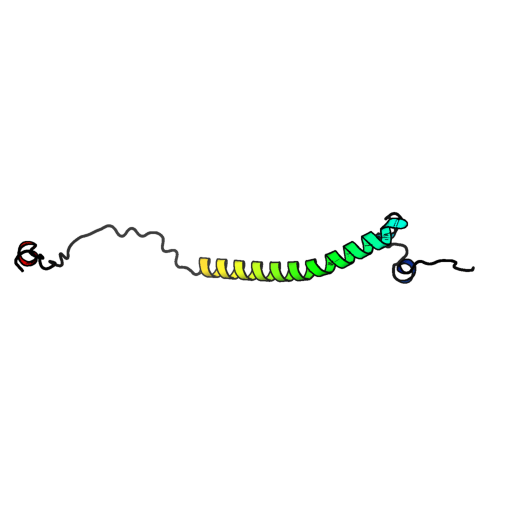536 1.00 60.72 91 PHE A C 1
ATOM 736 O O . PHE A 1 91 ? -44.279 43.097 38.013 1.00 60.72 91 PHE A O 1
ATOM 743 N N . PHE A 1 92 ? -46.469 42.979 38.485 1.00 63.44 92 PHE A N 1
ATOM 744 C CA . PHE A 1 92 ? -46.869 44.119 37.645 1.00 63.44 92 PHE A CA 1
ATOM 745 C C . PHE A 1 92 ? -47.157 45.425 38.409 1.00 63.44 92 PHE A C 1
ATOM 747 O O . PHE A 1 92 ? -47.481 46.421 37.771 1.00 63.44 92 PHE A O 1
ATOM 754 N N . ASN A 1 93 ? -47.009 45.456 39.741 1.00 58.16 93 ASN A N 1
ATOM 755 C CA . ASN A 1 93 ? -47.263 46.643 40.580 1.00 58.16 93 AS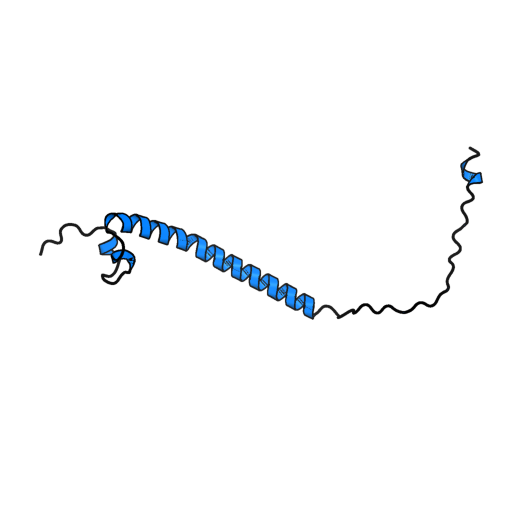N A CA 1
ATOM 756 C C . ASN A 1 93 ? -45.979 47.358 41.074 1.00 58.16 93 ASN A C 1
ATOM 758 O O . ASN A 1 93 ? -45.938 47.830 42.211 1.00 58.16 93 ASN A O 1
ATOM 762 N N . ILE A 1 94 ? -44.935 47.446 40.238 1.00 56.88 94 ILE A N 1
ATOM 763 C CA . ILE A 1 94 ? -43.763 48.324 40.461 1.00 56.88 94 ILE A CA 1
ATOM 764 C C . ILE A 1 94 ? -43.838 49.534 39.534 1.00 56.88 94 ILE A C 1
ATOM 766 O O . ILE A 1 94 ? -44.083 49.323 38.326 1.00 56.88 94 ILE A O 1
#

Sequence (94 aa):
MVRKGLKRLDLWLTENHWIWDVPEGSRTVVAKKWLELKAPTEVLEERLAALEKAVARMEQKLGELPKEGPEHKKEEPSREKKAPAIDPEAFFNI

pLDDT: mean 71.03, std 15.15, range [38.88, 94.19]

Mean predicted aligned error: 18.91 Å

Solvent-accessible surface area (backbone atoms only — not comparable to full-atom values): 6278 Å² total; per-residue (Å²): 135,84,82,82,77,80,52,81,63,67,78,78,49,63,95,86,42,74,65,70,81,41,60,84,93,46,34,66,59,52,52,49,52,53,57,62,50,52,62,56,47,56,58,48,51,54,50,48,55,51,50,52,52,51,49,54,52,50,52,49,54,58,70,68,47,77,84,76,63,88,74,77,73,74,85,83,86,89,77,86,74,80,68,82,82,80,64,71,72,77,73,72,79,122

Radius of gyration: 37.31 Å; Cα contacts (8 Å, |Δi|>4): 8; chains: 1; bounding box: 82×64×70 Å

Foldseek 3Di:
DDPPDDDPVNVPDDPPDPLVVPPPVCSVVVVVVVVVVVVVVVVVVVVVVVVVVVVVVVVVVVVVPPPPDPPPPDDDDDDPPPDPPDDVVVVPPD